Protein AF-A0A961CBH9-F1 (afdb_monomer)

Sequence (114 aa):
FIEVGTPSEAAYEQLLQGPGNVVAKLLCLRRFSDLGPAVYIDAARYAARRAKDGPSESRLIYEVFYAYFLPQFEGMEDRRATTLYRTVAQFLDPPEQAEAQRTISDVLGVELAV

Secondary structure (DSSP, 8-state):
----PPPPHHHHHHHT-STTGGGGGGGGGGGTS---HHHHHHHHHHHHHHGGG---HHHHHHHHIIIIIGGGGTT--HHHHHHHHHHHHTTS-HHHHHHHHHHHHHHHT-----

Solvent-accessible surface area (backbone atoms only — not comparable to full-atom values): 6710 Å² total; per-residue (Å²): 135,84,86,77,74,82,77,55,70,69,56,52,54,62,73,42,65,60,74,24,43,74,52,60,74,57,56,73,52,46,83,81,42,93,69,62,70,64,56,55,53,54,37,16,55,48,40,36,58,51,55,76,74,64,63,54,70,32,57,49,52,47,54,40,40,60,75,56,48,51,72,75,46,58,82,48,53,40,74,57,48,31,51,49,48,59,64,51,38,78,65,35,48,73,73,50,33,57,48,50,54,51,50,49,26,66,71,38,72,35,68,68,84,122

Radius of gyration: 14.16 Å; Cα contacts (8 Å, |Δi|>4): 119; chains: 1; bounding box: 33×30×35 Å

Foldseek 3Di:
DPPDDADDLVVLCVLLPDQQNLLNLCPVVCVQDVDHSPLSNVLSVCNNVVVVVPDDSQVSLLVSCLPRPLLVCAPPAQVVLLVVLVSSCVRHDPVSSVVSQVSSCVNNVYDHPD

pLDDT: mean 90.28, std 11.67, range [42.09, 98.56]

Structure (mmCIF, N/CA/C/O backbone):
data_AF-A0A961CBH9-F1
#
_entry.id   AF-A0A961CBH9-F1
#
loop_
_atom_site.group_PDB
_atom_site.id
_atom_site.type_symbol
_atom_site.label_atom_id
_atom_site.label_alt_id
_atom_site.label_comp_id
_atom_site.label_asym_id
_atom_site.label_entity_id
_atom_site.label_seq_id
_atom_site.pdbx_PDB_ins_code
_atom_site.Cartn_x
_atom_site.Cartn_y
_atom_site.Cartn_z
_atom_site.occupancy
_atom_site.B_iso_or_equiv
_atom_site.auth_seq_id
_atom_site.auth_comp_id
_atom_site.auth_asym_id
_atom_site.auth_atom_id
_atom_site.pdbx_PDB_model_num
ATOM 1 N N . PHE A 1 1 ? 18.559 -13.077 -23.588 1.00 48.50 1 PHE A N 1
ATOM 2 C CA . PHE A 1 1 ? 17.630 -12.228 -22.826 1.00 48.50 1 PHE A CA 1
ATOM 3 C C . PHE A 1 1 ? 16.481 -11.868 -23.747 1.00 48.50 1 PHE A C 1
ATOM 5 O O . PHE A 1 1 ? 16.748 -11.359 -24.826 1.00 48.50 1 PHE A O 1
ATOM 12 N N . ILE A 1 2 ? 15.247 -12.225 -23.389 1.00 46.06 2 ILE A N 1
ATOM 13 C CA . ILE A 1 2 ? 14.062 -11.655 -24.039 1.00 46.06 2 ILE A CA 1
ATOM 14 C C . ILE A 1 2 ? 13.723 -10.427 -23.208 1.00 46.06 2 ILE A C 1
ATOM 16 O O . ILE A 1 2 ? 13.466 -10.553 -22.012 1.00 46.06 2 ILE A O 1
ATOM 20 N N . GLU A 1 3 ? 13.816 -9.254 -23.817 1.00 42.09 3 GLU A N 1
ATOM 21 C CA . GLU A 1 3 ? 13.406 -8.003 -23.194 1.00 42.09 3 GLU A CA 1
ATOM 22 C C . GLU A 1 3 ? 11.874 -8.012 -23.148 1.00 42.09 3 GLU A C 1
ATOM 24 O O . GLU A 1 3 ? 11.197 -7.834 -24.160 1.00 42.09 3 GLU A O 1
ATOM 29 N N . VAL A 1 4 ? 11.316 -8.366 -21.990 1.00 61.47 4 VAL A N 1
ATOM 30 C CA . VAL A 1 4 ? 9.869 -8.336 -21.781 1.00 61.47 4 VAL A CA 1
ATOM 31 C C . VAL A 1 4 ? 9.528 -6.916 -21.357 1.00 61.47 4 VAL A C 1
ATOM 33 O O . VAL A 1 4 ? 9.788 -6.530 -20.222 1.00 61.47 4 VAL A O 1
ATOM 36 N N . GLY A 1 5 ? 9.003 -6.123 -22.292 1.00 62.56 5 GLY A N 1
ATOM 37 C CA . GLY A 1 5 ? 8.577 -4.755 -22.009 1.00 62.56 5 GLY A CA 1
ATOM 38 C C . GLY A 1 5 ? 7.482 -4.708 -20.941 1.00 62.56 5 GLY A C 1
ATOM 39 O O . GLY A 1 5 ? 6.636 -5.604 -20.860 1.00 62.56 5 GLY A O 1
ATOM 40 N N . THR A 1 6 ? 7.486 -3.654 -20.125 1.00 67.81 6 THR A N 1
ATOM 41 C CA . THR A 1 6 ? 6.477 -3.436 -19.086 1.00 67.81 6 THR A CA 1
ATOM 42 C C . THR A 1 6 ? 5.077 -3.378 -19.719 1.00 67.81 6 THR A C 1
ATOM 44 O O . THR A 1 6 ? 4.863 -2.579 -20.636 1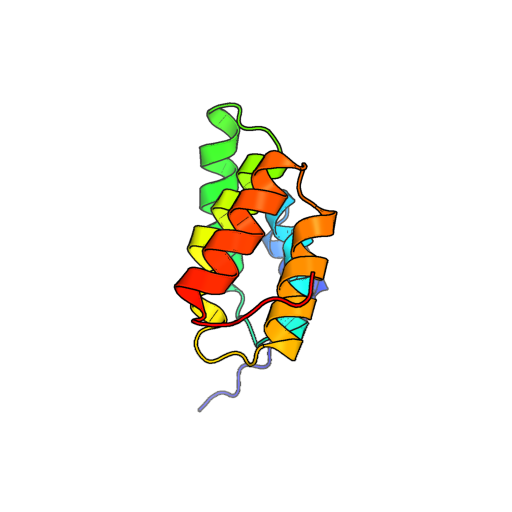.00 67.81 6 THR A O 1
ATOM 47 N N . PRO A 1 7 ? 4.098 -4.188 -19.264 1.00 74.00 7 PRO A N 1
ATOM 48 C CA . PRO A 1 7 ? 2.764 -4.188 -19.859 1.00 74.00 7 PRO A CA 1
ATOM 49 C C . PRO A 1 7 ? 2.080 -2.814 -19.773 1.00 74.00 7 PRO A C 1
ATOM 51 O O . PRO A 1 7 ? 2.316 -2.028 -18.843 1.00 74.00 7 PRO A O 1
ATOM 54 N N . SER A 1 8 ? 1.197 -2.532 -20.735 1.00 78.00 8 SER A N 1
ATOM 55 C CA . SER A 1 8 ? 0.367 -1.323 -20.725 1.00 78.00 8 SER A CA 1
ATOM 56 C C . SER A 1 8 ? -0.559 -1.304 -19.507 1.00 78.00 8 SER A C 1
ATOM 58 O O . SER A 1 8 ? -0.933 -2.353 -18.991 1.00 78.00 8 SER A O 1
ATOM 60 N N . GLU A 1 9 ? -0.961 -0.122 -19.040 1.00 76.50 9 GLU A N 1
ATOM 61 C CA . GLU A 1 9 ? -1.911 0.013 -17.922 1.00 76.50 9 GLU A CA 1
ATOM 62 C C . GLU A 1 9 ? -3.227 -0.745 -18.172 1.00 76.50 9 GLU A C 1
ATOM 64 O O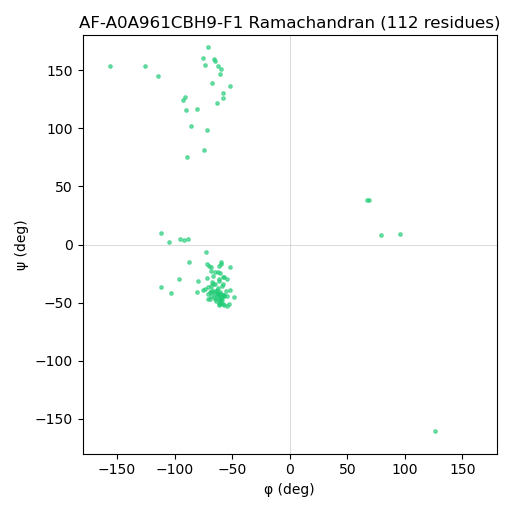 . GLU A 1 9 ? -3.674 -1.484 -17.300 1.00 76.50 9 GLU A O 1
ATOM 69 N N . ALA A 1 10 ? -3.748 -0.712 -19.403 1.00 75.19 10 ALA A N 1
ATOM 70 C CA . ALA A 1 10 ? -4.925 -1.485 -19.808 1.00 75.19 10 ALA A CA 1
ATOM 71 C C . ALA A 1 10 ? -4.766 -3.007 -19.603 1.00 75.19 10 ALA A C 1
ATOM 73 O O . ALA A 1 10 ? -5.731 -3.692 -19.268 1.00 75.19 10 ALA A O 1
ATOM 74 N N . ALA A 1 11 ? -3.554 -3.555 -19.767 1.00 75.88 11 ALA A N 1
ATOM 75 C CA . ALA A 1 11 ? -3.298 -4.969 -19.494 1.00 75.88 11 ALA A CA 1
ATOM 76 C C . ALA A 1 11 ? -3.404 -5.283 -17.992 1.00 75.88 11 ALA A C 1
ATOM 78 O O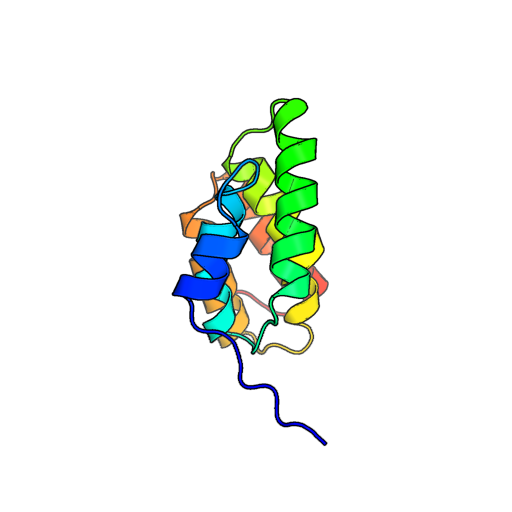 . ALA A 1 11 ? -3.917 -6.335 -17.620 1.00 75.88 11 ALA A O 1
ATOM 79 N N . TYR A 1 12 ? -2.976 -4.361 -17.123 1.00 75.94 12 TYR A N 1
ATOM 80 C CA . TYR A 1 12 ? -3.147 -4.508 -15.676 1.00 75.94 12 TYR A CA 1
ATOM 81 C C . TYR A 1 12 ? -4.617 -4.415 -15.276 1.00 75.94 12 TYR A C 1
ATOM 83 O O . TYR A 1 12 ? -5.085 -5.242 -14.501 1.00 75.94 12 TYR A O 1
ATOM 91 N N . GLU A 1 13 ? -5.357 -3.450 -15.821 1.00 76.06 13 GLU A N 1
ATOM 92 C CA . GLU A 1 13 ? -6.789 -3.309 -15.544 1.00 76.06 13 GLU A CA 1
ATOM 93 C C . GLU A 1 13 ? -7.557 -4.581 -15.906 1.00 76.06 13 GLU A C 1
ATOM 95 O O . GLU A 1 13 ? -8.363 -5.050 -15.107 1.00 76.06 13 GLU A O 1
ATOM 100 N N . GLN A 1 14 ? -7.261 -5.182 -17.066 1.00 75.50 14 GLN A N 1
ATOM 101 C CA . GLN A 1 14 ? -7.842 -6.460 -17.488 1.00 75.50 14 GLN A CA 1
ATOM 102 C C . GLN A 1 14 ? -7.484 -7.610 -16.537 1.00 75.50 14 GLN A C 1
ATOM 104 O O . GLN A 1 14 ? -8.356 -8.402 -16.186 1.00 75.50 14 GLN A O 1
ATOM 109 N N . LEU A 1 15 ? -6.229 -7.688 -16.083 1.00 73.50 15 LEU A N 1
ATOM 110 C CA . LEU A 1 15 ? -5.774 -8.710 -15.130 1.00 73.50 15 LEU A CA 1
ATOM 111 C C . LEU A 1 15 ? -6.414 -8.568 -13.743 1.00 73.50 15 LEU A C 1
ATOM 113 O O . LEU A 1 15 ? -6.537 -9.556 -13.021 1.00 73.50 15 LEU A O 1
ATOM 117 N N . LEU A 1 16 ? -6.807 -7.350 -13.375 1.00 77.94 16 LEU A N 1
ATOM 118 C CA . LEU A 1 16 ? -7.412 -7.015 -12.087 1.00 77.94 16 LEU A CA 1
ATOM 119 C C . LEU A 1 16 ? -8.948 -7.002 -12.129 1.00 77.94 16 LEU A C 1
ATOM 121 O O . LEU A 1 16 ? -9.584 -6.664 -11.127 1.00 77.94 16 LEU A O 1
ATOM 125 N N . GLN A 1 17 ? -9.565 -7.378 -13.256 1.00 73.62 17 GLN A N 1
ATOM 126 C CA . GLN A 1 17 ? -11.016 -7.527 -13.336 1.00 73.62 17 GLN A CA 1
ATOM 127 C C . GLN A 1 17 ? -11.491 -8.643 -12.398 1.00 73.62 17 GLN A C 1
ATOM 129 O O . GLN A 1 17 ? -11.101 -9.802 -12.530 1.00 73.62 17 GLN A O 1
ATOM 134 N N . GLY A 1 18 ? -12.380 -8.292 -11.466 1.00 69.12 18 GLY A N 1
ATOM 135 C CA . GLY A 1 18 ? -12.992 -9.231 -10.531 1.00 69.12 18 GLY A CA 1
ATOM 136 C C . GLY A 1 18 ? -12.842 -8.819 -9.063 1.00 69.12 18 GLY A C 1
ATOM 137 O O . GLY A 1 18 ? -12.628 -7.643 -8.753 1.00 69.12 18 GLY A O 1
ATOM 138 N N . PRO A 1 19 ? -13.002 -9.772 -8.129 1.00 62.56 19 PRO A N 1
ATOM 139 C CA . PRO A 1 19 ? -12.801 -9.531 -6.704 1.00 62.56 19 PRO A CA 1
ATOM 140 C C . PRO A 1 19 ? -11.378 -9.014 -6.445 1.00 62.56 19 PRO A C 1
ATOM 142 O O . PRO A 1 19 ? -10.420 -9.609 -6.927 1.00 62.56 19 PRO A O 1
ATOM 145 N N . GLY A 1 20 ? -11.231 -7.923 -5.686 1.00 69.19 20 GLY A N 1
ATOM 146 C CA . GLY A 1 20 ? -9.929 -7.280 -5.449 1.00 69.19 20 GLY A CA 1
ATOM 147 C C . GLY A 1 20 ? -9.603 -6.106 -6.384 1.00 69.19 20 GLY A C 1
ATOM 148 O O . GLY A 1 20 ? -8.495 -5.579 -6.322 1.00 69.19 20 GLY A O 1
ATOM 149 N N . ASN A 1 21 ? -10.567 -5.640 -7.188 1.00 82.56 21 ASN A N 1
ATOM 150 C CA . ASN A 1 21 ? -10.451 -4.453 -8.051 1.00 82.56 21 ASN A CA 1
ATOM 151 C C . ASN A 1 21 ? -9.964 -3.174 -7.338 1.00 82.56 21 ASN A C 1
ATOM 153 O O . ASN A 1 21 ? -9.459 -2.267 -7.992 1.00 82.56 21 ASN A O 1
ATOM 157 N N . VAL A 1 22 ? -10.070 -3.101 -6.008 1.00 90.06 22 VAL A N 1
ATOM 158 C CA . VAL A 1 22 ? -9.530 -2.004 -5.196 1.00 90.06 22 VAL A CA 1
ATOM 159 C C . VAL A 1 22 ? -8.031 -1.771 -5.449 1.00 90.06 22 VAL A C 1
ATOM 161 O O . VAL A 1 22 ? -7.559 -0.638 -5.406 1.00 90.06 22 VAL A O 1
ATOM 164 N N . VAL A 1 23 ? -7.296 -2.828 -5.815 1.00 94.12 23 VAL A N 1
ATOM 165 C CA . VAL A 1 23 ? -5.870 -2.772 -6.163 1.00 94.12 23 VAL A CA 1
ATOM 166 C C . VAL A 1 23 ? -5.611 -1.951 -7.430 1.00 94.12 23 VAL A C 1
ATOM 168 O O . VAL A 1 23 ? -4.536 -1.367 -7.565 1.00 94.12 23 VAL A O 1
ATOM 171 N N . ALA A 1 24 ? -6.598 -1.804 -8.321 1.00 92.75 24 ALA A N 1
ATOM 172 C CA . ALA A 1 24 ? -6.472 -0.956 -9.506 1.00 92.75 24 ALA A CA 1
ATOM 173 C C . ALA A 1 24 ? -6.223 0.521 -9.143 1.00 92.75 24 ALA A C 1
ATOM 175 O O . ALA A 1 24 ? -5.488 1.209 -9.847 1.00 92.75 24 ALA A O 1
ATOM 176 N N . LYS A 1 25 ? -6.728 0.998 -7.992 1.00 94.00 25 LYS A N 1
ATOM 177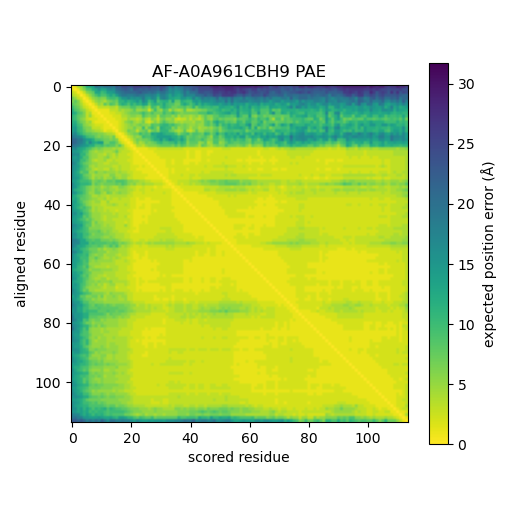 C CA . LYS A 1 25 ? -6.449 2.361 -7.493 1.00 94.00 25 LYS A CA 1
ATOM 178 C C . LYS A 1 25 ? -4.956 2.601 -7.238 1.00 94.00 25 LYS A C 1
ATOM 180 O O . LYS A 1 25 ? -4.482 3.734 -7.310 1.00 94.00 25 LYS A O 1
ATOM 185 N N . LEU A 1 26 ? -4.199 1.532 -6.991 1.00 95.62 26 LEU A N 1
ATOM 186 C CA . LEU A 1 26 ? -2.763 1.564 -6.723 1.00 95.62 26 LEU A CA 1
ATOM 187 C C . LEU A 1 26 ? -1.906 1.395 -7.992 1.00 95.62 26 LEU A C 1
ATOM 189 O O . LEU A 1 26 ? -0.678 1.382 -7.902 1.00 95.62 26 LEU A O 1
ATOM 193 N N . LEU A 1 27 ? -2.497 1.310 -9.193 1.00 93.94 27 LEU A N 1
ATOM 194 C CA . LEU A 1 27 ? -1.729 1.301 -10.451 1.00 93.94 27 LEU A CA 1
ATOM 195 C C . LEU A 1 27 ? -0.917 2.584 -10.636 1.00 93.94 27 LEU A C 1
ATOM 197 O O . LEU A 1 27 ? 0.208 2.541 -11.136 1.00 93.94 27 LEU A O 1
ATOM 201 N N . CYS A 1 28 ? -1.425 3.704 -10.114 1.00 92.81 28 CYS A N 1
ATOM 202 C CA . CYS A 1 28 ? -0.714 4.978 -10.106 1.00 92.81 28 CYS A CA 1
ATOM 203 C C . CYS A 1 28 ? 0.630 4.928 -9.356 1.00 92.81 28 CYS A C 1
ATOM 205 O O . CYS A 1 28 ? 1.449 5.829 -9.535 1.00 92.81 28 CYS A O 1
ATOM 207 N N . LEU A 1 29 ? 0.895 3.892 -8.547 1.00 95.38 29 LEU A N 1
ATOM 208 C CA . LEU A 1 29 ? 2.169 3.715 -7.852 1.00 95.38 29 LEU A CA 1
ATOM 209 C C . LEU A 1 29 ? 3.336 3.362 -8.792 1.00 95.38 29 LEU A C 1
ATOM 211 O O . LEU A 1 29 ? 4.490 3.617 -8.444 1.00 95.38 29 LEU A O 1
ATOM 215 N N . ARG A 1 30 ? 3.057 2.889 -10.015 1.00 93.25 30 ARG A N 1
ATOM 216 C CA . ARG A 1 30 ? 4.070 2.616 -11.057 1.00 93.25 30 ARG A CA 1
ATOM 217 C C . ARG A 1 30 ? 4.892 3.844 -11.460 1.00 93.25 30 ARG A C 1
ATOM 219 O O . ARG A 1 30 ? 5.959 3.713 -12.044 1.00 93.25 30 ARG A O 1
ATOM 226 N N . ARG A 1 31 ? 4.433 5.057 -11.133 1.00 92.62 31 ARG A N 1
ATOM 227 C CA . ARG A 1 31 ? 5.223 6.284 -11.344 1.00 92.62 31 ARG A CA 1
ATOM 228 C C . ARG A 1 31 ? 6.401 6.431 -10.377 1.00 92.62 31 ARG A C 1
ATOM 230 O O . ARG A 1 31 ? 7.268 7.270 -10.603 1.00 92.62 31 ARG A O 1
ATOM 237 N N . PHE A 1 32 ? 6.413 5.677 -9.276 1.00 93.12 32 PHE A N 1
ATOM 238 C CA . PHE A 1 32 ? 7.477 5.731 -8.271 1.00 93.12 32 PHE A CA 1
ATOM 239 C C . PHE A 1 32 ? 8.542 4.648 -8.477 1.00 93.12 32 PHE A C 1
ATOM 241 O O . PHE A 1 32 ? 9.704 4.867 -8.142 1.00 93.12 32 PHE A O 1
ATOM 248 N N . SER A 1 33 ? 8.170 3.506 -9.044 1.00 88.94 33 SER A N 1
ATOM 249 C CA . SER A 1 33 ? 9.083 2.418 -9.395 1.00 88.94 33 SER A CA 1
ATOM 250 C C . SER A 1 33 ? 8.450 1.578 -10.501 1.00 88.94 33 SER A C 1
ATOM 252 O O . SER A 1 33 ? 7.222 1.539 -10.602 1.00 88.94 33 SER A O 1
ATOM 254 N N . ASP A 1 34 ? 9.262 0.903 -11.315 1.00 86.44 34 ASP A N 1
ATOM 255 C CA . ASP A 1 34 ? 8.753 -0.010 -12.341 1.00 86.44 34 ASP A CA 1
ATOM 256 C C . ASP A 1 34 ? 8.248 -1.306 -11.691 1.00 86.44 34 ASP A C 1
ATOM 258 O O . ASP A 1 34 ? 8.949 -2.311 -11.573 1.00 86.44 34 ASP A O 1
ATOM 262 N N . LEU A 1 35 ? 7.019 -1.243 -11.182 1.00 91.19 35 LEU A N 1
ATOM 263 C CA . LEU A 1 35 ? 6.354 -2.360 -10.531 1.00 91.19 35 LEU A CA 1
ATOM 264 C C . LEU A 1 35 ? 5.761 -3.293 -11.589 1.00 91.19 35 LEU A C 1
ATOM 266 O O . LEU A 1 35 ? 4.850 -2.911 -12.326 1.00 91.19 35 LEU A O 1
ATOM 270 N N . GLY A 1 36 ? 6.261 -4.528 -11.630 1.00 88.94 36 GLY A N 1
ATOM 271 C CA . GLY A 1 36 ? 5.745 -5.575 -12.508 1.00 88.94 36 GLY A CA 1
ATOM 272 C C . GLY A 1 36 ? 4.357 -6.096 -12.096 1.00 88.94 36 GLY A C 1
ATOM 273 O O . GLY A 1 36 ? 3.887 -5.846 -10.988 1.00 88.94 36 GLY A O 1
ATOM 274 N N . PRO A 1 37 ? 3.694 -6.901 -12.943 1.00 88.19 37 PRO A N 1
ATOM 275 C CA . PRO A 1 37 ? 2.320 -7.355 -12.706 1.00 88.19 37 PRO A CA 1
ATOM 276 C C . PRO A 1 37 ? 2.167 -8.318 -11.526 1.00 88.19 37 PRO A C 1
ATOM 278 O O . PRO A 1 37 ? 1.080 -8.415 -10.961 1.00 88.19 37 PRO A O 1
ATOM 281 N N . ALA A 1 38 ? 3.236 -9.009 -11.121 1.00 90.50 38 ALA A N 1
ATOM 282 C CA . ALA A 1 38 ? 3.185 -10.008 -10.055 1.00 90.50 38 ALA A CA 1
ATOM 283 C C . ALA A 1 38 ? 2.697 -9.425 -8.716 1.00 90.50 38 ALA A C 1
ATOM 285 O O . ALA A 1 38 ? 1.765 -9.966 -8.125 1.00 90.50 38 ALA A O 1
ATOM 286 N N . VAL A 1 39 ? 3.245 -8.278 -8.288 1.00 93.88 39 VAL A N 1
ATOM 287 C CA . VAL A 1 39 ? 2.856 -7.641 -7.016 1.00 93.88 39 VAL A CA 1
ATOM 288 C C . VAL A 1 39 ? 1.383 -7.227 -7.017 1.00 93.88 39 VAL A C 1
ATOM 290 O O . VAL A 1 39 ? 0.691 -7.407 -6.020 1.00 93.88 39 VAL A O 1
ATOM 293 N N . TYR A 1 40 ? 0.872 -6.758 -8.158 1.00 93.94 40 TYR A N 1
ATOM 294 C CA . TYR A 1 40 ? -0.534 -6.392 -8.319 1.00 93.94 40 TYR A CA 1
ATOM 295 C C . TYR A 1 40 ? -1.458 -7.611 -8.269 1.00 93.94 40 TYR A C 1
ATOM 297 O O . TYR A 1 40 ? -2.511 -7.556 -7.638 1.00 93.94 40 TYR A O 1
ATOM 305 N N . ILE A 1 41 ? -1.066 -8.722 -8.897 1.00 92.12 41 ILE A N 1
ATOM 306 C CA . ILE A 1 41 ? -1.844 -9.968 -8.888 1.00 92.12 41 ILE A CA 1
ATOM 307 C C . ILE A 1 41 ? -1.914 -10.550 -7.472 1.00 92.12 41 ILE A C 1
ATOM 309 O O . I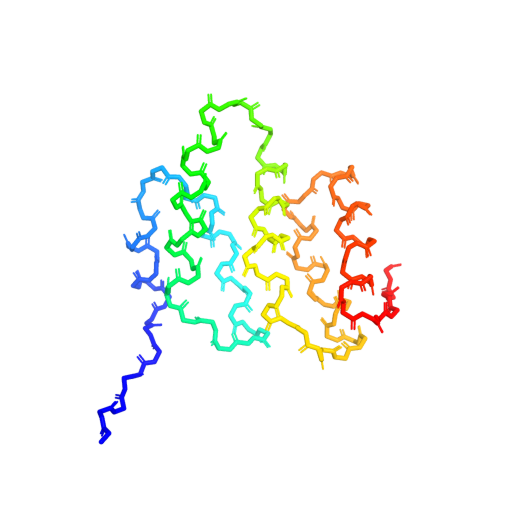LE A 1 41 ? -2.993 -10.943 -7.019 1.00 92.12 41 ILE A O 1
ATOM 313 N N . ASP A 1 42 ? -0.793 -10.587 -6.754 1.00 94.56 42 ASP A N 1
ATOM 314 C CA . ASP A 1 42 ? -0.757 -11.126 -5.394 1.00 94.56 42 ASP A CA 1
ATOM 315 C C . ASP A 1 42 ? -1.514 -10.227 -4.408 1.00 94.56 42 ASP A C 1
ATOM 317 O O . ASP A 1 42 ? -2.318 -10.727 -3.613 1.00 94.56 42 ASP A O 1
ATOM 321 N N . ALA A 1 43 ? -1.373 -8.905 -4.543 1.00 96.06 43 ALA A N 1
ATOM 322 C CA . ALA A 1 43 ? -2.182 -7.930 -3.822 1.00 96.06 43 ALA A CA 1
ATOM 323 C C . ALA A 1 43 ? -3.686 -8.116 -4.086 1.00 96.06 43 ALA A C 1
ATOM 325 O O . ALA A 1 43 ? -4.487 -8.095 -3.151 1.00 96.06 43 ALA A O 1
ATOM 326 N N . ALA A 1 44 ? -4.092 -8.333 -5.341 1.00 95.19 44 ALA A N 1
ATOM 327 C CA . ALA A 1 44 ? -5.498 -8.503 -5.707 1.00 95.19 44 ALA A CA 1
ATOM 328 C C . ALA A 1 44 ? -6.093 -9.797 -5.145 1.00 95.19 44 ALA A C 1
ATOM 330 O O . ALA A 1 44 ? -7.218 -9.795 -4.642 1.00 95.19 44 ALA A O 1
ATOM 331 N N . ARG A 1 45 ? -5.323 -10.891 -5.150 1.00 94.06 45 ARG A N 1
ATOM 332 C CA . ARG A 1 45 ? -5.716 -12.161 -4.516 1.00 94.06 45 ARG A CA 1
ATOM 333 C C . ARG A 1 45 ? -5.930 -11.996 -3.016 1.00 94.06 45 ARG A C 1
ATOM 335 O O . ARG A 1 45 ? -6.934 -12.480 -2.485 1.00 94.06 45 ARG A O 1
ATOM 342 N N . TYR A 1 46 ? -5.021 -11.293 -2.344 1.00 95.69 46 TYR A N 1
ATOM 343 C CA . TYR A 1 46 ? -5.188 -10.955 -0.936 1.00 95.69 46 TYR A CA 1
ATOM 344 C C . TYR A 1 46 ? -6.435 -10.099 -0.718 1.00 95.69 46 TYR A C 1
ATOM 346 O O . TYR A 1 46 ? -7.283 -10.470 0.096 1.00 95.69 46 TYR A O 1
ATOM 354 N N . ALA A 1 47 ? -6.595 -9.022 -1.491 1.00 95.81 47 ALA A N 1
ATOM 355 C CA . ALA A 1 47 ? -7.725 -8.109 -1.379 1.00 95.81 47 ALA A CA 1
ATOM 356 C C . ALA A 1 47 ? -9.067 -8.836 -1.552 1.00 95.81 47 ALA A C 1
ATOM 358 O O . ALA A 1 47 ? -9.979 -8.665 -0.745 1.00 95.81 47 ALA A O 1
ATOM 359 N N . ALA A 1 48 ? -9.165 -9.721 -2.548 1.00 94.25 48 ALA A N 1
ATOM 360 C CA . ALA A 1 48 ? -10.336 -10.553 -2.806 1.00 94.25 48 ALA A CA 1
ATOM 361 C C . ALA A 1 48 ? -10.717 -11.447 -1.618 1.00 94.25 48 ALA A C 1
ATOM 363 O O . ALA A 1 48 ? -11.897 -11.584 -1.285 1.00 94.25 48 ALA A O 1
ATOM 364 N N . ARG A 1 49 ? -9.728 -12.084 -0.978 1.00 95.19 49 ARG A N 1
ATOM 365 C CA . ARG A 1 49 ? -9.954 -12.928 0.202 1.00 95.19 49 ARG A CA 1
ATOM 366 C C . ARG A 1 49 ? -10.315 -12.077 1.413 1.00 95.19 49 ARG A C 1
ATOM 368 O O . ARG A 1 49 ? -11.270 -12.399 2.111 1.00 95.19 49 ARG A O 1
ATOM 375 N N . ARG A 1 50 ? -9.563 -11.003 1.651 1.00 95.50 50 ARG A N 1
ATOM 376 C CA . ARG A 1 50 ? -9.690 -10.132 2.822 1.00 95.50 50 ARG A CA 1
ATOM 377 C C . ARG A 1 50 ? -10.997 -9.342 2.823 1.00 95.50 50 ARG A C 1
ATOM 379 O O . ARG A 1 50 ? -11.568 -9.161 3.893 1.00 95.50 50 ARG A O 1
ATOM 386 N N . ALA A 1 51 ? -11.524 -8.979 1.654 1.00 94.69 51 ALA A N 1
ATOM 387 C CA . ALA A 1 51 ? -12.837 -8.348 1.513 1.00 94.69 51 ALA A CA 1
ATOM 388 C C . ALA A 1 51 ? -13.988 -9.195 2.094 1.00 94.69 51 ALA A C 1
ATOM 390 O O . ALA A 1 51 ? -14.980 -8.639 2.559 1.00 94.69 51 ALA A O 1
ATOM 391 N N . LYS A 1 52 ? -13.854 -10.531 2.133 1.00 94.81 52 LYS A N 1
ATOM 392 C CA . LYS A 1 52 ? -14.866 -11.431 2.722 1.00 94.81 52 LYS A CA 1
ATOM 393 C C . LYS A 1 52 ? -14.990 -11.293 4.241 1.00 94.81 52 LYS A C 1
ATOM 395 O O . LYS A 1 52 ? -16.017 -11.669 4.792 1.00 94.81 52 LYS A O 1
ATOM 400 N N . ASP A 1 53 ? -13.975 -10.730 4.892 1.00 96.00 53 ASP A N 1
ATOM 401 C CA . ASP A 1 53 ? -13.963 -10.480 6.334 1.00 96.00 53 ASP A CA 1
ATOM 402 C C . ASP A 1 53 ? -14.569 -9.105 6.694 1.00 96.00 53 ASP A C 1
ATOM 404 O O . ASP A 1 53 ? -14.509 -8.688 7.847 1.00 96.00 53 ASP A O 1
ATOM 408 N N . GLY A 1 54 ? -15.105 -8.368 5.713 1.00 94.19 54 GLY A N 1
ATOM 409 C CA . GLY A 1 54 ? -15.777 -7.081 5.916 1.00 94.19 54 GLY A CA 1
ATOM 410 C C . GLY A 1 54 ? -14.910 -5.900 6.393 1.00 94.19 54 GLY A C 1
ATOM 411 O O . GLY A 1 54 ? -15.401 -5.128 7.217 1.00 94.19 54 GLY A O 1
ATOM 412 N N . PRO A 1 55 ? -13.652 -5.711 5.935 1.00 96.44 55 PRO A N 1
ATOM 413 C CA . PRO A 1 55 ? -12.940 -4.459 6.188 1.00 96.44 55 PRO A CA 1
ATOM 414 C C . PRO A 1 55 ? -13.619 -3.287 5.465 1.00 96.44 55 PRO A C 1
ATOM 416 O O . PRO A 1 55 ? -14.308 -3.480 4.460 1.00 96.44 55 PRO A O 1
ATOM 419 N N . SER A 1 56 ? -13.357 -2.060 5.920 1.00 97.06 56 SER A N 1
ATOM 420 C CA . SER A 1 56 ? -13.615 -0.883 5.088 1.00 97.06 56 SER A CA 1
ATOM 421 C C . SER A 1 56 ? -12.712 -0.901 3.851 1.00 97.06 56 SER A C 1
ATOM 423 O O . SER A 1 56 ? -11.649 -1.530 3.839 1.00 97.06 56 SER A O 1
ATOM 425 N N . GLU A 1 57 ? -13.118 -0.186 2.803 1.00 96.12 57 GLU A N 1
ATOM 426 C CA . GLU A 1 57 ? -12.287 -0.048 1.608 1.00 96.12 57 GLU A CA 1
ATOM 427 C C . GLU A 1 57 ? -10.952 0.643 1.931 1.00 96.12 57 GLU A C 1
ATOM 429 O O . GLU A 1 57 ? -9.907 0.145 1.520 1.00 96.12 57 GLU A O 1
ATOM 434 N N . SER A 1 58 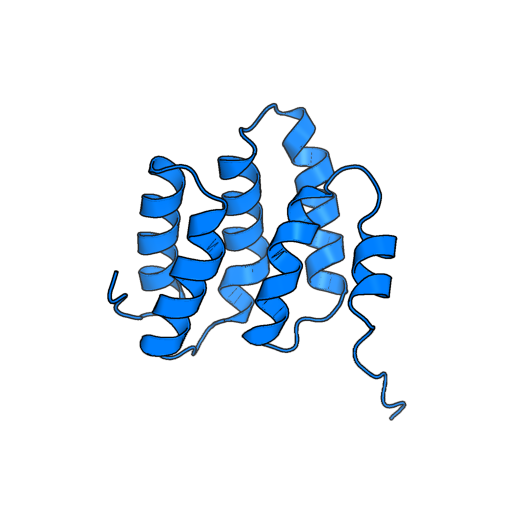? -10.976 1.707 2.747 1.00 97.94 58 SER A N 1
ATOM 435 C CA . SER A 1 58 ? -9.775 2.381 3.269 1.00 97.94 58 SER A CA 1
ATOM 436 C C . SER A 1 58 ? -8.818 1.390 3.935 1.00 97.94 58 SER A C 1
ATOM 438 O O . SER A 1 58 ? -7.644 1.301 3.563 1.00 97.94 58 SER A O 1
ATOM 440 N N . ARG A 1 59 ? -9.330 0.558 4.854 1.00 98.12 59 ARG A N 1
ATOM 441 C CA . ARG A 1 59 ? -8.518 -0.440 5.557 1.00 98.12 59 ARG A CA 1
ATOM 442 C C . ARG A 1 59 ? -7.905 -1.451 4.599 1.00 98.12 59 ARG A C 1
ATOM 444 O O . ARG A 1 59 ? -6.737 -1.800 4.741 1.00 98.12 59 ARG A O 1
ATOM 451 N N . LEU A 1 60 ? -8.681 -1.910 3.622 1.00 97.44 60 LEU A N 1
ATOM 452 C CA . LEU A 1 60 ? -8.213 -2.864 2.625 1.00 97.44 60 LEU A CA 1
ATOM 453 C C . LEU A 1 60 ? -7.107 -2.273 1.739 1.00 97.44 60 LEU A C 1
ATOM 455 O O . LEU A 1 60 ? -6.115 -2.949 1.474 1.00 97.44 60 LEU A O 1
ATOM 459 N N . ILE A 1 61 ? -7.256 -1.015 1.309 1.00 98.06 61 ILE A N 1
ATOM 460 C CA . ILE A 1 61 ? -6.240 -0.292 0.531 1.00 98.06 61 ILE A CA 1
ATOM 461 C C . ILE A 1 61 ? -4.965 -0.125 1.346 1.00 98.06 61 ILE A C 1
ATOM 463 O O . ILE A 1 61 ? -3.882 -0.398 0.830 1.00 98.06 61 ILE A O 1
ATOM 467 N N . TYR A 1 62 ? -5.090 0.279 2.611 1.00 98.56 62 TYR A N 1
ATOM 468 C CA . TYR A 1 62 ? -3.956 0.412 3.515 1.00 98.56 62 TYR A CA 1
ATOM 469 C C . TYR A 1 62 ? -3.213 -0.918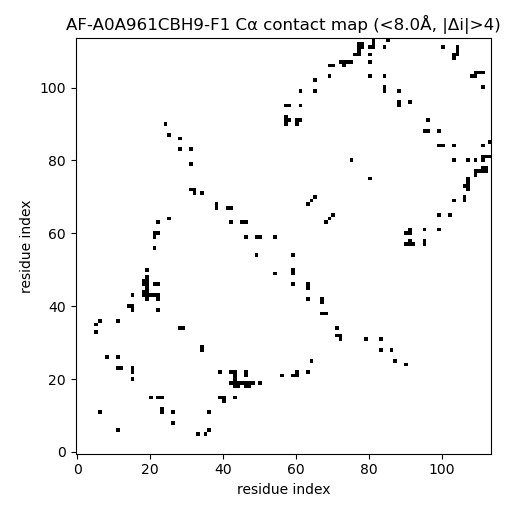 3.698 1.00 98.56 62 TYR A C 1
ATOM 471 O O . TYR A 1 62 ? -2.003 -0.965 3.491 1.00 98.56 62 TYR A O 1
ATOM 479 N N . GLU A 1 63 ? -3.922 -2.008 4.017 1.00 98.31 63 GLU A N 1
ATOM 480 C CA . GLU A 1 63 ? -3.320 -3.335 4.220 1.00 98.31 63 GLU A CA 1
ATOM 481 C C . GLU A 1 63 ? -2.583 -3.815 2.962 1.00 98.31 63 GLU A C 1
ATOM 483 O O . GLU A 1 63 ? -1.458 -4.309 3.047 1.00 98.31 63 GLU A O 1
ATOM 488 N N . VAL A 1 64 ? -3.185 -3.619 1.786 1.00 97.94 64 VAL A N 1
ATOM 489 C CA . VAL A 1 64 ? -2.554 -3.944 0.505 1.00 97.94 64 VAL A CA 1
ATOM 490 C C . VAL A 1 64 ? -1.314 -3.082 0.259 1.00 97.94 64 VAL A C 1
ATOM 492 O O . VAL A 1 64 ? -0.261 -3.613 -0.095 1.00 97.94 64 VAL A O 1
ATOM 495 N N . PHE A 1 65 ? -1.421 -1.763 0.433 1.00 98.38 65 PHE A N 1
ATOM 496 C CA . PHE A 1 65 ? -0.301 -0.844 0.254 1.00 98.38 65 PHE A CA 1
ATOM 497 C C . PHE A 1 65 ? 0.869 -1.224 1.162 1.00 98.38 65 PHE A C 1
ATOM 499 O O . PHE A 1 65 ? 1.980 -1.421 0.674 1.00 98.38 65 PHE A O 1
ATOM 506 N N . TYR A 1 66 ? 0.601 -1.388 2.455 1.00 98.38 66 TYR A N 1
ATOM 507 C CA . TYR A 1 66 ? 1.599 -1.719 3.462 1.00 98.38 66 TYR A CA 1
ATOM 508 C C . TYR A 1 66 ? 2.283 -3.064 3.185 1.00 98.38 66 TYR A C 1
ATOM 510 O O . TYR A 1 66 ? 3.508 -3.139 3.202 1.00 98.38 66 TYR A O 1
ATOM 518 N N . ALA A 1 67 ? 1.514 -4.118 2.892 1.00 97.62 67 ALA A N 1
ATOM 519 C CA . ALA A 1 67 ? 2.064 -5.467 2.769 1.00 97.62 67 ALA A CA 1
ATOM 520 C C . ALA A 1 67 ? 2.756 -5.743 1.423 1.00 97.62 67 ALA A C 1
ATOM 522 O O . ALA A 1 67 ? 3.695 -6.535 1.378 1.00 97.62 67 ALA A O 1
ATOM 523 N N . TYR A 1 68 ? 2.296 -5.124 0.329 1.00 97.38 68 TYR A N 1
ATOM 524 C CA . TYR A 1 68 ? 2.753 -5.469 -1.024 1.00 97.38 68 TYR A CA 1
ATOM 525 C C . TYR A 1 68 ? 3.573 -4.368 -1.692 1.00 97.38 68 TYR A C 1
ATOM 527 O O . TYR A 1 68 ? 4.521 -4.670 -2.415 1.00 97.38 68 TYR A O 1
ATOM 535 N N . PHE A 1 69 ? 3.223 -3.100 -1.472 1.00 97.62 69 PHE A N 1
ATOM 536 C CA . PHE A 1 69 ? 3.779 -1.988 -2.243 1.00 97.62 69 PHE A CA 1
ATOM 537 C C . PHE A 1 69 ? 4.838 -1.199 -1.483 1.00 97.62 69 PHE A C 1
ATOM 539 O O . PHE A 1 69 ? 5.863 -0.870 -2.068 1.00 97.62 69 PHE A O 1
ATOM 546 N N . LEU A 1 70 ? 4.628 -0.920 -0.196 1.00 97.56 70 LEU A N 1
ATOM 547 C CA . LEU A 1 70 ? 5.550 -0.116 0.605 1.00 97.56 70 LEU A CA 1
ATOM 548 C C . LEU A 1 70 ? 6.999 -0.653 0.594 1.00 97.56 70 LEU A C 1
ATOM 550 O O . LEU A 1 70 ? 7.896 0.152 0.341 1.00 97.56 70 LEU A O 1
ATOM 554 N N . PRO A 1 71 ? 7.258 -1.972 0.730 1.00 95.81 71 PRO A N 1
ATOM 555 C CA . PRO A 1 71 ? 8.623 -2.509 0.653 1.00 95.81 71 PRO A CA 1
ATOM 556 C C . PRO A 1 71 ? 9.304 -2.289 -0.708 1.00 95.81 71 PRO A C 1
ATOM 558 O O . PRO A 1 71 ? 10.524 -2.242 -0.801 1.00 95.81 71 PRO A O 1
ATOM 561 N N . GLN A 1 72 ? 8.533 -2.106 -1.788 1.00 95.31 72 GLN A N 1
ATOM 562 C CA . GLN A 1 72 ? 9.079 -1.868 -3.135 1.00 95.31 72 GLN A CA 1
ATOM 563 C C . GLN A 1 72 ? 9.678 -0.461 -3.296 1.00 95.31 72 GLN A C 1
ATOM 565 O O . GLN A 1 72 ? 10.242 -0.138 -4.344 1.00 95.31 72 GLN A O 1
ATOM 570 N N . PHE A 1 73 ? 9.515 0.389 -2.281 1.00 96.25 73 PHE A N 1
ATOM 571 C CA . PHE A 1 73 ? 9.987 1.767 -2.250 1.00 96.25 73 PHE A CA 1
ATOM 572 C C . PHE A 1 73 ? 11.118 1.988 -1.241 1.00 96.25 73 PHE A C 1
ATOM 574 O O . PHE A 1 73 ? 11.485 3.137 -1.004 1.00 96.25 73 PHE A O 1
ATOM 581 N N . GLU A 1 74 ? 11.684 0.928 -0.658 1.00 93.06 74 GLU A N 1
ATOM 582 C CA . GLU A 1 74 ? 12.870 1.032 0.197 1.00 93.06 74 GLU A CA 1
ATOM 583 C C . GLU A 1 74 ? 14.004 1.803 -0.506 1.00 93.06 74 GLU A C 1
ATOM 585 O O . GLU A 1 74 ? 14.261 1.634 -1.700 1.00 93.06 74 GLU A O 1
ATOM 590 N N . GLY A 1 75 ? 14.664 2.700 0.234 1.00 91.88 75 GLY A N 1
ATOM 591 C CA . GLY A 1 75 ? 15.686 3.601 -0.311 1.00 91.88 75 GLY A CA 1
ATOM 592 C C . GLY A 1 75 ? 15.141 4.823 -1.065 1.00 91.88 75 GLY A C 1
ATOM 593 O O . GLY A 1 75 ? 15.915 5.557 -1.683 1.00 91.88 75 GLY A O 1
ATOM 594 N N . MET A 1 76 ? 13.826 5.066 -1.038 1.00 95.19 76 MET A N 1
ATOM 595 C CA . MET A 1 76 ? 13.218 6.291 -1.563 1.00 95.19 76 MET A CA 1
ATOM 596 C C . MET A 1 76 ? 13.606 7.521 -0.727 1.00 95.19 76 MET A C 1
ATOM 598 O O . MET A 1 76 ? 13.591 7.478 0.493 1.00 95.19 76 MET A O 1
ATOM 602 N N . GLU A 1 77 ? 13.894 8.643 -1.391 1.00 94.06 77 GLU A N 1
ATOM 603 C CA . GLU A 1 77 ? 14.182 9.925 -0.729 1.00 94.06 77 GLU A CA 1
ATOM 604 C C . GLU A 1 77 ? 12.928 10.605 -0.141 1.00 94.06 77 GLU A C 1
ATOM 606 O O . GLU A 1 77 ? 11.823 10.474 -0.680 1.00 94.06 77 GLU A O 1
ATOM 611 N N . ASP A 1 78 ? 13.114 11.441 0.885 1.00 94.94 78 ASP A N 1
ATOM 612 C CA . ASP A 1 78 ? 12.059 12.142 1.640 1.00 94.94 78 ASP A CA 1
ATOM 613 C C . ASP A 1 78 ? 11.017 12.854 0.762 1.00 94.94 78 ASP A C 1
ATOM 615 O O . ASP A 1 78 ? 9.801 12.748 0.968 1.00 94.94 78 ASP A O 1
ATOM 619 N N . ARG A 1 79 ? 11.469 13.574 -0.277 1.00 95.12 79 ARG A N 1
ATOM 620 C CA . ARG A 1 79 ? 10.572 14.307 -1.192 1.00 95.12 79 ARG A CA 1
ATOM 621 C C . ARG A 1 79 ? 9.660 13.364 -1.974 1.00 95.12 79 ARG A C 1
ATOM 623 O O . ARG A 1 79 ? 8.471 13.650 -2.168 1.00 95.12 79 ARG A O 1
ATOM 630 N N . ARG A 1 80 ? 10.202 12.231 -2.423 1.00 96.12 80 ARG A N 1
ATOM 631 C CA . ARG A 1 80 ? 9.436 11.211 -3.146 1.00 96.12 80 ARG A CA 1
ATOM 632 C C . ARG A 1 80 ? 8.523 10.452 -2.193 1.00 96.12 80 ARG A C 1
ATOM 634 O O . ARG A 1 80 ? 7.367 10.248 -2.553 1.00 96.12 80 ARG A O 1
ATOM 641 N N . ALA A 1 81 ? 8.972 10.163 -0.972 1.00 96.62 81 ALA A N 1
ATOM 642 C CA . ALA A 1 81 ? 8.157 9.533 0.064 1.00 96.62 81 ALA A CA 1
ATOM 643 C C . ALA A 1 81 ? 6.960 10.406 0.474 1.00 96.62 81 ALA A C 1
ATOM 645 O O . ALA A 1 81 ? 5.838 9.915 0.587 1.00 96.62 81 ALA A O 1
ATOM 646 N N . THR A 1 82 ? 7.148 11.726 0.568 1.00 97.31 82 THR A N 1
ATOM 647 C CA . THR A 1 82 ? 6.050 12.686 0.788 1.00 97.31 82 THR A CA 1
ATOM 648 C C . THR A 1 82 ? 5.020 12.630 -0.347 1.00 97.31 82 THR A C 1
ATOM 650 O O . THR A 1 82 ? 3.809 12.654 -0.118 1.00 97.31 82 THR A O 1
ATOM 653 N N . THR A 1 83 ? 5.483 12.508 -1.593 1.00 97.06 83 THR A N 1
ATOM 654 C CA . THR A 1 83 ? 4.602 12.399 -2.768 1.00 97.06 83 THR A CA 1
ATOM 655 C C . THR A 1 83 ? 3.885 11.044 -2.824 1.00 97.06 83 THR A C 1
ATOM 657 O O . THR A 1 83 ? 2.710 10.981 -3.202 1.00 97.06 83 THR A O 1
ATOM 660 N N . LEU A 1 84 ? 4.564 9.969 -2.415 1.00 97.56 84 LEU A N 1
ATOM 661 C CA . LEU A 1 84 ? 3.990 8.636 -2.252 1.00 97.56 84 LEU A CA 1
ATOM 662 C C . LEU A 1 84 ? 2.871 8.660 -1.207 1.00 97.56 84 LEU A C 1
ATOM 664 O O . LEU A 1 84 ? 1.753 8.254 -1.519 1.00 97.56 84 LEU A O 1
ATOM 668 N N . TYR A 1 85 ? 3.133 9.218 -0.020 1.00 97.94 85 TYR A N 1
ATOM 669 C CA . TYR A 1 85 ? 2.126 9.369 1.029 1.00 97.94 85 TYR A CA 1
ATOM 670 C C . TYR A 1 85 ? 0.889 10.108 0.510 1.00 97.94 85 TYR A C 1
ATOM 672 O O . TYR A 1 85 ? -0.212 9.570 0.574 1.00 97.94 85 TYR A O 1
ATOM 680 N N . ARG A 1 86 ? 1.059 11.292 -0.096 1.00 97.44 86 ARG A N 1
ATOM 681 C CA . ARG A 1 86 ? -0.066 12.076 -0.643 1.00 97.44 86 ARG A CA 1
ATOM 682 C C . ARG A 1 86 ? -0.854 11.308 -1.708 1.00 97.44 86 ARG A C 1
ATOM 684 O O . ARG A 1 86 ? -2.072 11.435 -1.781 1.00 97.44 86 ARG A O 1
ATOM 691 N N . THR A 1 87 ? -0.166 10.497 -2.513 1.00 97.44 87 THR A N 1
ATOM 692 C CA . THR A 1 87 ? -0.799 9.637 -3.522 1.00 97.44 87 THR A CA 1
ATOM 693 C C . THR A 1 87 ? -1.671 8.559 -2.898 1.00 97.44 87 THR A C 1
ATOM 695 O O . THR A 1 87 ? -2.732 8.263 -3.434 1.00 97.44 87 THR A O 1
ATOM 698 N N . VAL A 1 88 ? -1.229 7.937 -1.810 1.00 97.00 88 VAL A N 1
ATOM 699 C CA . VAL A 1 88 ? -1.984 6.853 -1.170 1.00 97.00 88 VAL A CA 1
ATOM 700 C C . VAL A 1 88 ? -3.089 7.424 -0.283 1.00 97.00 88 VAL A C 1
ATOM 702 O O . VAL A 1 88 ? -4.216 6.940 -0.332 1.00 97.00 88 VAL A O 1
ATOM 705 N N . ALA A 1 89 ? -2.805 8.503 0.451 1.00 97.56 89 ALA A N 1
ATOM 706 C CA . ALA A 1 89 ? -3.721 9.145 1.390 1.00 97.56 89 ALA A CA 1
ATOM 707 C C . ALA A 1 89 ? -5.045 9.598 0.750 1.00 97.56 89 ALA A C 1
ATOM 709 O O . ALA A 1 89 ? -6.069 9.590 1.425 1.00 97.56 89 ALA A O 1
ATOM 710 N N . GLN A 1 90 ? -5.063 9.919 -0.551 1.00 97.25 90 GLN A N 1
ATOM 711 C CA . GLN A 1 90 ? -6.299 10.271 -1.271 1.00 97.25 90 GLN A CA 1
ATOM 712 C C . GLN A 1 90 ? -7.347 9.139 -1.290 1.00 97.25 90 GLN A C 1
ATOM 714 O O . GLN A 1 90 ? -8.514 9.387 -1.582 1.00 97.25 90 GLN A O 1
ATOM 719 N N . PHE A 1 91 ? -6.924 7.898 -1.031 1.00 97.31 91 PHE A N 1
ATOM 720 C CA . PHE A 1 91 ? -7.781 6.715 -1.000 1.00 97.31 91 PHE A CA 1
ATOM 721 C C . PHE A 1 91 ? -8.074 6.218 0.421 1.00 97.31 91 PHE A C 1
ATOM 723 O O . PHE A 1 91 ? -8.715 5.179 0.571 1.00 97.31 91 PHE A O 1
ATOM 730 N N . LEU A 1 92 ? -7.571 6.914 1.442 1.00 98.19 92 LEU A N 1
ATOM 731 C CA . LEU A 1 92 ? -7.632 6.491 2.835 1.00 98.19 92 LEU A CA 1
ATOM 732 C C . LEU A 1 92 ? -8.497 7.440 3.661 1.00 98.19 92 LEU A C 1
ATOM 734 O O . LEU A 1 92 ? -8.461 8.659 3.481 1.00 98.19 92 LEU A O 1
ATOM 738 N N . ASP A 1 93 ? -9.201 6.863 4.623 1.00 98.44 93 ASP A N 1
ATOM 739 C CA . ASP A 1 93 ? -9.862 7.581 5.704 1.00 98.44 93 ASP A CA 1
ATOM 740 C C . ASP A 1 93 ? -8.824 8.049 6.749 1.00 98.44 93 ASP A C 1
ATOM 742 O O . ASP A 1 93 ? -7.715 7.507 6.816 1.00 98.44 93 ASP A O 1
ATOM 746 N N . PRO A 1 94 ? -9.146 9.047 7.599 1.00 98.12 94 PRO A N 1
ATOM 747 C CA . PRO A 1 94 ? -8.182 9.638 8.531 1.00 98.12 94 PRO A CA 1
ATOM 748 C C . PRO A 1 94 ? -7.410 8.651 9.435 1.00 98.12 94 PRO A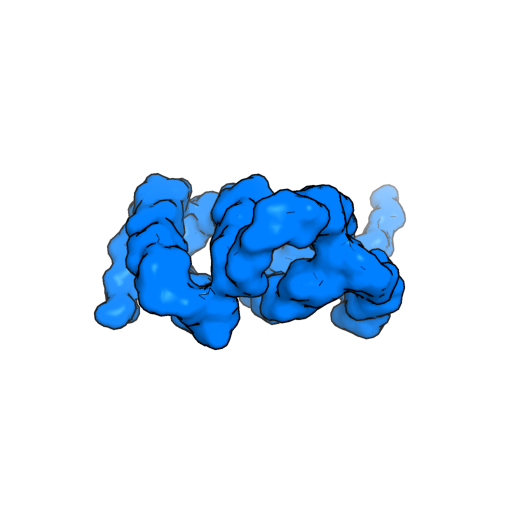 C 1
ATOM 750 O O . PRO A 1 94 ? -6.212 8.871 9.636 1.00 98.12 94 PRO A O 1
ATOM 753 N N . PRO A 1 95 ? -8.015 7.567 9.971 1.00 98.12 95 PRO A N 1
ATOM 754 C CA . PRO A 1 95 ? -7.272 6.581 10.757 1.00 98.12 95 PRO A CA 1
ATOM 755 C C . PRO A 1 95 ? -6.156 5.903 9.951 1.00 98.12 95 PRO A C 1
ATOM 757 O O . PRO A 1 95 ? -5.013 5.843 10.407 1.00 98.12 95 PRO A O 1
ATOM 760 N N . GLU A 1 96 ? -6.460 5.449 8.734 1.00 98.56 96 GLU A N 1
ATOM 761 C CA . GLU A 1 96 ? -5.476 4.819 7.856 1.00 98.56 96 GLU A CA 1
ATOM 762 C C . GLU A 1 96 ? -4.472 5.824 7.280 1.00 98.56 96 GLU A C 1
ATOM 764 O O . GLU A 1 96 ? -3.325 5.450 7.055 1.00 98.56 96 GLU A O 1
ATOM 769 N N . GLN A 1 97 ? -4.836 7.099 7.092 1.00 98.56 97 GLN A N 1
ATOM 770 C CA . GLN A 1 97 ? -3.870 8.149 6.736 1.00 98.56 97 GLN A CA 1
ATOM 771 C C . GLN A 1 97 ? -2.787 8.290 7.815 1.00 98.56 97 GLN A C 1
ATOM 773 O O . GLN A 1 97 ? -1.596 8.274 7.503 1.00 98.56 97 GLN A O 1
ATOM 778 N N . ALA A 1 98 ? -3.180 8.351 9.090 1.00 98.06 98 ALA A N 1
ATOM 779 C CA . ALA A 1 98 ? -2.234 8.437 10.202 1.00 98.06 98 ALA A CA 1
ATOM 780 C C . ALA A 1 98 ? -1.364 7.171 10.337 1.00 98.06 98 ALA A C 1
ATOM 782 O O . ALA A 1 98 ? -0.198 7.241 10.732 1.00 98.06 98 ALA A O 1
ATOM 783 N N . GLU A 1 99 ? -1.912 5.996 10.023 1.00 98.19 99 GLU A N 1
ATOM 784 C CA . GLU A 1 99 ? -1.154 4.741 9.996 1.00 98.19 99 GLU A CA 1
ATOM 785 C C . GLU A 1 99 ? -0.181 4.686 8.806 1.00 98.19 99 GLU A C 1
ATOM 787 O O . GLU A 1 99 ? 0.984 4.323 8.980 1.00 98.19 99 GLU A O 1
ATOM 792 N N . ALA A 1 100 ? -0.610 5.124 7.620 1.00 98.00 100 ALA A N 1
ATOM 793 C CA . ALA A 1 100 ? 0.226 5.227 6.426 1.00 98.00 100 ALA A CA 1
ATOM 794 C C . ALA A 1 100 ? 1.377 6.220 6.620 1.00 98.00 100 ALA A C 1
ATOM 796 O O . ALA A 1 100 ? 2.506 5.905 6.263 1.00 98.00 100 ALA A O 1
ATOM 797 N N . GLN A 1 101 ? 1.127 7.383 7.231 1.00 97.75 101 GLN A N 1
ATOM 798 C CA . GLN A 1 101 ? 2.175 8.362 7.527 1.00 97.75 101 GLN A CA 1
ATOM 799 C C . GLN A 1 101 ? 3.277 7.745 8.398 1.00 97.75 101 GLN A C 1
ATOM 801 O O . GLN A 1 101 ? 4.450 7.805 8.037 1.00 97.75 101 GLN A O 1
ATOM 806 N N . ARG A 1 102 ? 2.897 7.106 9.514 1.00 97.31 102 ARG A N 1
ATOM 807 C CA . ARG A 1 102 ? 3.852 6.456 10.426 1.00 97.31 102 ARG A CA 1
ATOM 808 C C . ARG A 1 102 ? 4.615 5.333 9.736 1.00 97.31 102 ARG A C 1
ATOM 810 O O . ARG A 1 102 ? 5.836 5.336 9.734 1.00 97.31 102 ARG A O 1
ATOM 817 N N . THR A 1 103 ? 3.900 4.411 9.094 1.00 97.25 103 THR A N 1
ATOM 818 C CA . THR A 1 103 ? 4.534 3.242 8.470 1.00 97.25 103 THR A CA 1
ATOM 819 C C . THR A 1 103 ? 5.431 3.599 7.292 1.00 97.25 103 THR A C 1
ATOM 821 O O . THR A 1 103 ? 6.468 2.967 7.130 1.00 97.25 103 THR A O 1
ATOM 824 N N . ILE A 1 104 ? 5.100 4.624 6.501 1.00 97.25 104 ILE A N 1
ATOM 825 C CA . ILE A 1 104 ? 5.996 5.117 5.447 1.00 97.25 104 ILE A CA 1
ATOM 826 C C . ILE A 1 104 ? 7.275 5.693 6.059 1.00 97.25 104 ILE A C 1
ATOM 828 O O . ILE A 1 104 ? 8.359 5.345 5.598 1.00 97.25 104 ILE A O 1
ATOM 832 N N . SER A 1 105 ? 7.169 6.530 7.095 1.00 95.88 105 SER A N 1
ATOM 833 C CA . SER A 1 105 ? 8.351 7.056 7.789 1.00 95.88 105 SER A CA 1
ATOM 834 C C . SER A 1 105 ? 9.215 5.945 8.383 1.00 95.88 105 SER A C 1
ATOM 836 O O . SER A 1 105 ? 10.427 5.952 8.182 1.00 95.88 105 SER A O 1
ATOM 838 N N . ASP A 1 106 ? 8.597 4.966 9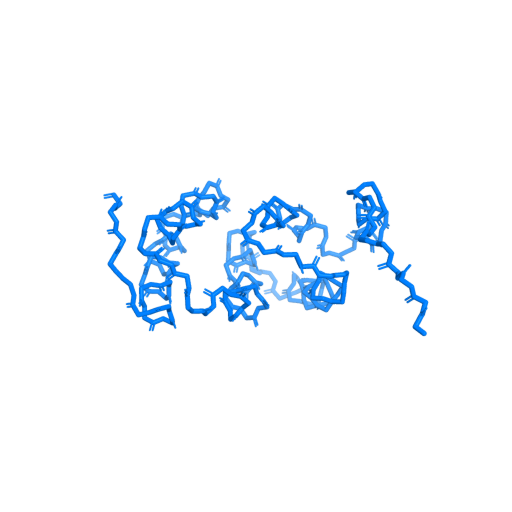.045 1.00 95.19 106 ASP A N 1
ATOM 839 C CA . ASP A 1 106 ? 9.304 3.884 9.731 1.00 95.19 106 ASP A CA 1
ATOM 840 C C . ASP A 1 106 ? 9.982 2.915 8.751 1.00 95.19 106 ASP A C 1
ATOM 842 O O . ASP A 1 106 ? 11.147 2.567 8.931 1.00 95.19 106 ASP A O 1
ATOM 846 N N . VAL A 1 107 ? 9.269 2.473 7.707 1.00 95.12 107 VAL A N 1
ATOM 847 C CA . VAL A 1 107 ? 9.780 1.470 6.756 1.00 95.12 107 VAL A CA 1
ATOM 848 C C . VAL A 1 107 ? 10.803 2.078 5.804 1.00 95.12 107 VAL A C 1
ATOM 850 O O . VAL A 1 107 ? 11.797 1.431 5.485 1.00 95.12 107 VAL A O 1
ATOM 853 N N . LEU A 1 108 ? 10.582 3.314 5.347 1.00 95.00 108 LEU A N 1
ATOM 854 C CA . LEU A 1 108 ? 11.501 3.957 4.407 1.00 95.00 108 LEU A CA 1
ATOM 855 C C . LEU A 1 108 ? 12.647 4.696 5.113 1.00 95.00 108 LEU A C 1
ATOM 857 O O . LEU A 1 108 ? 13.636 5.017 4.461 1.00 95.00 108 LEU A O 1
ATOM 861 N N . GLY A 1 109 ? 12.536 4.948 6.423 1.00 93.81 109 GLY A N 1
ATOM 862 C CA . GLY A 1 109 ? 13.532 5.696 7.193 1.00 93.81 109 GLY A CA 1
ATOM 863 C C . GLY A 1 109 ? 13.592 7.176 6.809 1.00 93.81 109 GLY A C 1
ATOM 864 O O . GLY A 1 109 ? 14.681 7.740 6.727 1.00 93.81 109 GLY A O 1
ATOM 865 N N . VAL A 1 110 ? 12.433 7.783 6.537 1.00 93.88 110 VAL A N 1
ATOM 866 C CA . VAL A 1 110 ? 12.298 9.133 5.958 1.00 93.88 110 VAL A CA 1
ATOM 867 C C . VAL A 1 110 ? 11.418 10.051 6.799 1.00 93.88 110 VAL A C 1
ATOM 869 O O . VAL A 1 110 ? 10.466 9.617 7.459 1.00 93.88 110 VAL A O 1
ATOM 872 N N . GLU A 1 111 ? 11.667 11.354 6.694 1.00 91.44 111 GLU A N 1
ATOM 873 C CA . GLU A 1 111 ? 10.782 12.380 7.245 1.00 91.44 111 GLU A CA 1
ATOM 874 C C . GLU A 1 111 ? 9.771 12.848 6.190 1.00 91.44 111 GLU A C 1
ATOM 876 O O . GLU A 1 111 ? 10.125 13.285 5.092 1.00 91.44 111 GLU A O 1
ATOM 881 N N . LEU A 1 112 ? 8.480 12.762 6.517 1.00 91.81 112 LEU A N 1
ATOM 882 C CA . LEU A 1 112 ? 7.413 13.217 5.630 1.00 91.81 112 LEU A CA 1
ATOM 883 C C . LEU A 1 112 ? 7.060 14.682 5.908 1.00 91.81 112 LEU A C 1
ATOM 885 O O . LEU A 1 112 ? 6.699 15.043 7.027 1.00 91.81 112 LEU A O 1
ATOM 889 N N . ALA A 1 113 ? 7.076 15.514 4.864 1.00 88.00 113 ALA A N 1
ATOM 890 C CA . ALA A 1 113 ? 6.614 16.902 4.921 1.00 88.00 113 ALA A CA 1
ATOM 891 C C . ALA A 1 113 ? 5.110 16.974 4.601 1.00 88.00 113 ALA A C 1
ATOM 893 O O . ALA A 1 113 ? 4.706 17.303 3.475 1.00 88.00 113 ALA A O 1
ATOM 894 N N . VAL A 1 114 ? 4.287 16.573 5.573 1.00 74.44 114 VAL A N 1
ATOM 895 C CA . VAL A 1 114 ? 2.834 16.411 5.408 1.00 74.44 114 VAL A CA 1
ATOM 896 C C . VAL A 1 114 ? 2.070 17.683 5.722 1.00 74.44 114 VAL A C 1
ATOM 898 O O . VAL A 1 114 ? 2.275 18.237 6.821 1.00 74.44 114 VAL A O 1
#

Mean predicted aligned error: 4.91 Å

Nearest PDB structures (foldseek):
  8imk-assembly1_O  TM=3.127E-01  e=4.916E+00  Anthocerotibacter panamensis